Protein AF-A0A3D1XNF4-F1 (afdb_monomer)

Secondary structure (DSSP, 8-state):
--HHHHHHS-HHHHHHHHHHTT-TT-TT--HHHHHHHHHHHHHHHTT----

Solvent-accessible surface area (backbone atoms only — not comparable to full-atom values): 3193 Å² total; per-residue (Å²): 138,52,73,68,64,53,65,76,47,52,64,67,57,49,51,51,50,29,55,76,70,64,50,80,80,58,86,84,53,51,65,67,58,46,46,50,53,47,50,49,60,50,33,59,73,70,68,56,73,86,124

Structure (mmCIF, N/CA/C/O backbone):
data_AF-A0A3D1XNF4-F1
#
_entry.id   AF-A0A3D1XNF4-F1
#
loop_
_atom_site.group_PDB
_atom_site.id
_atom_site.type_symbol
_atom_site.label_atom_id
_atom_site.label_alt_id
_atom_site.label_comp_id
_atom_site.label_asym_id
_atom_site.label_entity_id
_atom_site.label_seq_id
_atom_site.pdbx_PDB_ins_code
_atom_site.Cartn_x
_atom_site.Cartn_y
_atom_site.Cartn_z
_atom_site.occupancy
_atom_site.B_iso_or_equiv
_atom_site.auth_seq_id
_atom_site.auth_comp_id
_atom_site.auth_asym_id
_atom_site.auth_atom_id
_atom_site.pdbx_PDB_model_num
ATOM 1 N N . MET A 1 1 ? 5.795 8.549 -4.446 1.00 66.12 1 MET A N 1
ATOM 2 C CA . MET A 1 1 ? 4.956 8.185 -3.285 1.00 66.12 1 MET A CA 1
ATOM 3 C C . MET A 1 1 ? 5.863 7.440 -2.344 1.00 66.12 1 MET A C 1
ATOM 5 O O . MET A 1 1 ? 6.251 6.322 -2.660 1.00 66.12 1 MET A O 1
ATOM 9 N N . ASN A 1 2 ? 6.279 8.100 -1.276 1.00 80.19 2 ASN A N 1
ATOM 10 C CA . ASN A 1 2 ? 7.354 7.623 -0.418 1.00 80.19 2 ASN A CA 1
ATOM 11 C C . ASN A 1 2 ? 6.789 6.895 0.803 1.00 80.19 2 ASN A C 1
ATOM 13 O O . ASN A 1 2 ? 5.608 7.018 1.136 1.00 80.19 2 ASN A O 1
ATOM 17 N N . ILE A 1 3 ? 7.640 6.134 1.492 1.00 86.00 3 ILE A N 1
ATOM 18 C CA . ILE A 1 3 ? 7.232 5.341 2.657 1.00 86.00 3 ILE A CA 1
ATOM 19 C C . ILE A 1 3 ? 6.583 6.193 3.760 1.00 86.00 3 ILE A C 1
ATOM 21 O O . ILE A 1 3 ? 5.672 5.725 4.438 1.00 86.00 3 ILE A O 1
ATOM 25 N N . GLU A 1 4 ? 6.999 7.450 3.916 1.00 90.00 4 GLU A N 1
ATOM 26 C CA . GLU A 1 4 ? 6.416 8.387 4.882 1.00 90.00 4 GLU A CA 1
ATOM 27 C C . GLU A 1 4 ? 4.966 8.753 4.538 1.00 90.00 4 GLU A C 1
ATOM 29 O O . GLU A 1 4 ? 4.104 8.736 5.417 1.00 90.00 4 GLU A O 1
ATOM 34 N N . GLU A 1 5 ? 4.661 8.970 3.255 1.00 90.56 5 GLU A N 1
ATOM 35 C CA . GLU A 1 5 ? 3.293 9.224 2.785 1.00 90.56 5 GLU A CA 1
ATOM 36 C C . GLU A 1 5 ? 2.394 7.995 2.955 1.00 90.56 5 GLU A C 1
ATOM 38 O O . GLU A 1 5 ? 1.204 8.115 3.229 1.00 90.56 5 GLU A O 1
ATOM 43 N N . LEU A 1 6 ? 2.941 6.788 2.797 1.00 92.75 6 LEU A N 1
ATOM 44 C CA . LEU A 1 6 ? 2.187 5.552 3.008 1.00 92.75 6 LEU A CA 1
ATOM 45 C C . LEU A 1 6 ? 1.954 5.277 4.502 1.00 92.75 6 LEU A C 1
ATOM 47 O O . LEU A 1 6 ? 0.899 4.775 4.889 1.00 92.75 6 LEU A O 1
ATOM 51 N N . LYS A 1 7 ? 2.905 5.644 5.367 1.00 92.38 7 LYS A N 1
ATOM 52 C CA . LYS A 1 7 ? 2.769 5.515 6.825 1.00 92.38 7 LYS A CA 1
ATOM 53 C C . LYS A 1 7 ? 1.703 6.448 7.400 1.00 92.38 7 LYS A C 1
ATOM 55 O O . LYS A 1 7 ? 1.015 6.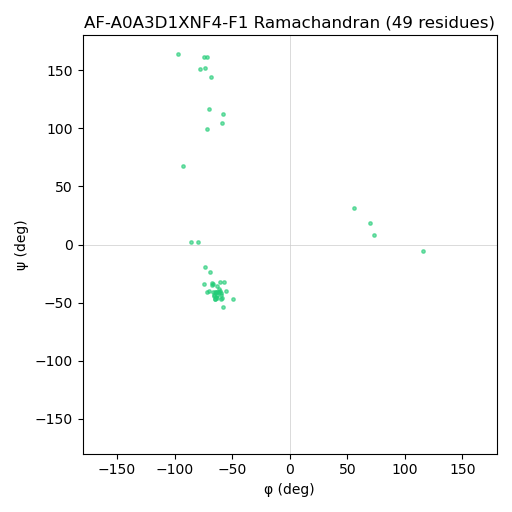036 8.340 1.00 92.38 7 LYS A O 1
ATOM 60 N N . SER A 1 8 ? 1.529 7.648 6.847 1.00 95.19 8 SER A N 1
ATOM 61 C CA . SER A 1 8 ? 0.499 8.597 7.298 1.00 95.19 8 SER A CA 1
ATOM 62 C C . SER A 1 8 ? -0.924 8.199 6.884 1.00 95.19 8 SER A C 1
ATOM 64 O O . SER A 1 8 ? -1.883 8.620 7.526 1.00 95.19 8 SER A O 1
ATOM 66 N N . LYS A 1 9 ? -1.074 7.330 5.877 1.00 94.75 9 LYS A N 1
ATOM 67 C CA . LYS A 1 9 ? -2.374 6.837 5.404 1.00 94.75 9 LYS A CA 1
ATOM 68 C C . LYS A 1 9 ? -3.027 5.830 6.339 1.00 94.75 9 LYS A C 1
ATOM 70 O O . LYS A 1 9 ? -2.376 5.073 7.065 1.00 94.75 9 LYS A O 1
ATOM 75 N N . THR A 1 10 ? -4.349 5.788 6.300 1.00 95.56 10 THR A N 1
ATOM 76 C CA . THR A 1 10 ? -5.154 4.773 6.985 1.00 95.56 10 THR A CA 1
ATOM 77 C C . THR A 1 10 ? -5.086 3.423 6.263 1.00 95.56 10 THR A C 1
ATOM 79 O O . THR A 1 10 ? -4.749 3.345 5.082 1.00 95.56 10 THR A O 1
ATOM 82 N N . ILE A 1 11 ? -5.439 2.336 6.961 1.00 93.69 11 ILE A N 1
ATOM 83 C CA . ILE A 1 11 ? -5.560 1.001 6.343 1.00 93.69 11 ILE A CA 1
ATOM 84 C C . ILE A 1 11 ? -6.525 1.026 5.151 1.00 93.69 11 ILE A C 1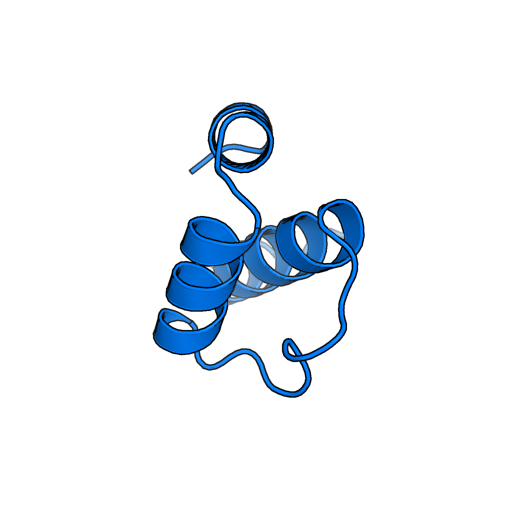
ATOM 86 O O . ILE A 1 11 ? -6.231 0.418 4.124 1.00 93.69 11 ILE A O 1
ATOM 90 N N . SER A 1 12 ? -7.643 1.748 5.258 1.00 94.38 12 SER A N 1
ATOM 91 C CA . SER A 1 12 ? -8.638 1.845 4.187 1.00 94.38 12 SER A CA 1
ATOM 92 C C . SER A 1 12 ? -8.071 2.523 2.940 1.00 94.38 12 SER A C 1
ATOM 94 O O . SER A 1 12 ? -8.231 2.010 1.837 1.00 94.38 12 SER A O 1
ATOM 96 N N . GLU A 1 13 ? -7.342 3.631 3.104 1.00 95.25 13 GLU A N 1
ATOM 97 C CA . GLU A 1 13 ? -6.669 4.303 1.985 1.00 95.25 13 GLU A CA 1
ATOM 98 C C . GLU A 1 13 ? -5.598 3.421 1.344 1.00 95.25 13 GLU A C 1
ATOM 100 O O . GLU A 1 13 ? -5.525 3.341 0.121 1.00 95.25 13 GLU A O 1
ATOM 105 N N . LEU A 1 14 ? -4.784 2.737 2.154 1.00 94.88 14 LEU A N 1
ATOM 106 C CA . LEU A 1 14 ? -3.775 1.805 1.650 1.00 94.88 14 LEU A CA 1
ATOM 107 C C . LEU A 1 14 ? -4.427 0.655 0.878 1.00 94.88 14 LEU A C 1
ATOM 109 O O . LEU A 1 14 ? -3.956 0.293 -0.193 1.00 94.88 14 LEU A O 1
ATOM 113 N N . THR A 1 15 ? -5.544 0.124 1.372 1.00 94.50 15 THR A N 1
ATOM 114 C CA . THR A 1 15 ? -6.298 -0.937 0.690 1.00 94.50 15 THR A CA 1
ATOM 115 C C . THR A 1 15 ? -6.840 -0.457 -0.656 1.00 94.50 15 THR A C 1
ATOM 117 O O . THR A 1 15 ? -6.749 -1.182 -1.643 1.00 94.50 15 THR A O 1
ATOM 120 N N . ASN A 1 16 ? -7.341 0.780 -0.729 1.00 95.06 16 ASN A N 1
ATOM 121 C CA . ASN A 1 16 ? -7.786 1.378 -1.989 1.00 95.06 16 ASN A CA 1
ATOM 122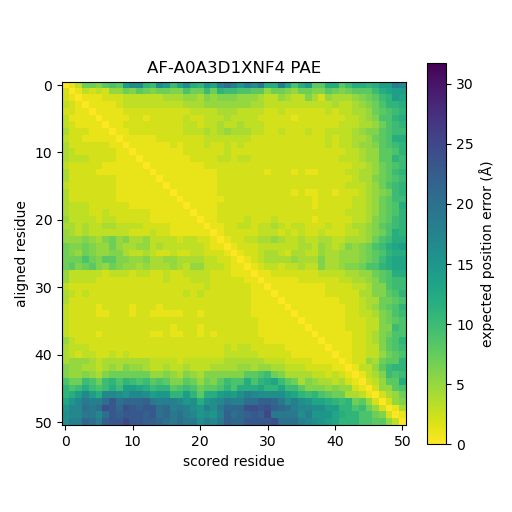 C C . ASN A 1 16 ? -6.626 1.528 -2.979 1.00 95.06 16 ASN A C 1
ATOM 124 O O . ASN A 1 16 ? -6.742 1.088 -4.118 1.00 95.06 16 ASN A O 1
ATOM 128 N N . ILE A 1 17 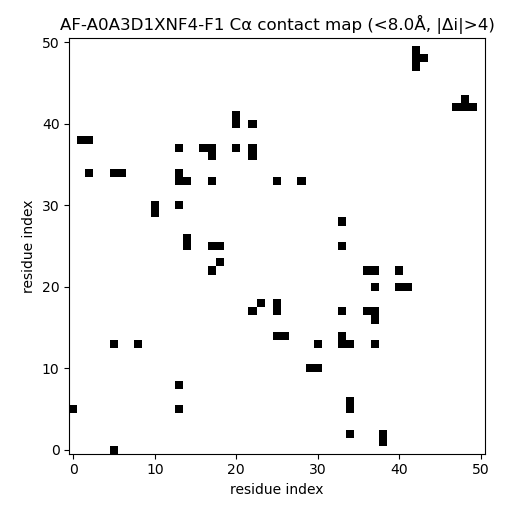? -5.477 2.040 -2.526 1.00 93.88 17 ILE A N 1
ATOM 129 C CA . ILE A 1 17 ? -4.275 2.151 -3.364 1.00 93.88 17 ILE A CA 1
ATOM 130 C C . ILE A 1 17 ? -3.831 0.772 -3.862 1.00 93.88 17 ILE A C 1
ATOM 132 O O . ILE A 1 17 ? -3.503 0.617 -5.035 1.00 93.88 17 ILE A O 1
ATOM 136 N N . ALA A 1 18 ? -3.834 -0.242 -2.997 1.00 93.75 18 ALA A N 1
ATOM 137 C CA . ALA A 1 18 ? -3.482 -1.603 -3.381 1.00 93.75 18 ALA A CA 1
ATOM 138 C C . ALA A 1 18 ? -4.439 -2.170 -4.440 1.00 93.75 18 ALA A C 1
ATOM 140 O O . ALA A 1 18 ? -3.993 -2.837 -5.373 1.00 93.75 18 ALA A O 1
ATOM 141 N N . LYS A 1 19 ? -5.735 -1.857 -4.339 1.00 93.88 19 LYS A N 1
ATOM 142 C CA . LYS A 1 19 ? -6.745 -2.225 -5.336 1.00 93.88 19 LYS A CA 1
ATOM 143 C C . LYS A 1 19 ? -6.513 -1.521 -6.676 1.00 93.88 19 LYS A C 1
ATOM 145 O O . LYS A 1 19 ? -6.562 -2.182 -7.711 1.00 93.88 19 LYS A O 1
ATOM 150 N N . ASP A 1 20 ? -6.205 -0.224 -6.664 1.00 92.94 20 ASP A N 1
ATOM 151 C CA . ASP A 1 20 ? -5.876 0.550 -7.872 1.00 92.94 20 ASP A CA 1
ATOM 152 C C . ASP A 1 20 ? -4.605 0.030 -8.558 1.00 92.94 20 ASP A C 1
ATOM 154 O O . ASP A 1 20 ? -4.521 -0.028 -9.786 1.00 92.94 20 ASP A O 1
ATOM 158 N N . LEU A 1 21 ? -3.633 -0.420 -7.762 1.00 91.50 21 LEU A N 1
ATOM 159 C CA . LEU A 1 21 ? -2.413 -1.078 -8.232 1.00 91.50 21 LEU A CA 1
ATOM 160 C C . LEU A 1 21 ? -2.617 -2.560 -8.593 1.00 91.50 21 LEU A C 1
ATOM 162 O O . LEU A 1 21 ? -1.660 -3.218 -8.992 1.00 91.50 21 LEU A O 1
ATOM 166 N N . LYS A 1 22 ? -3.845 -3.089 -8.488 1.00 91.56 22 LYS A N 1
ATOM 167 C CA . LYS A 1 22 ? -4.206 -4.491 -8.766 1.00 91.56 22 LYS A CA 1
ATOM 168 C C . LYS A 1 22 ? -3.396 -5.521 -7.960 1.00 91.56 22 LYS A C 1
ATOM 170 O O . LYS A 1 22 ? -3.178 -6.641 -8.420 1.00 91.56 22 LYS A O 1
ATOM 175 N N . ILE A 1 23 ? -2.980 -5.168 -6.745 1.00 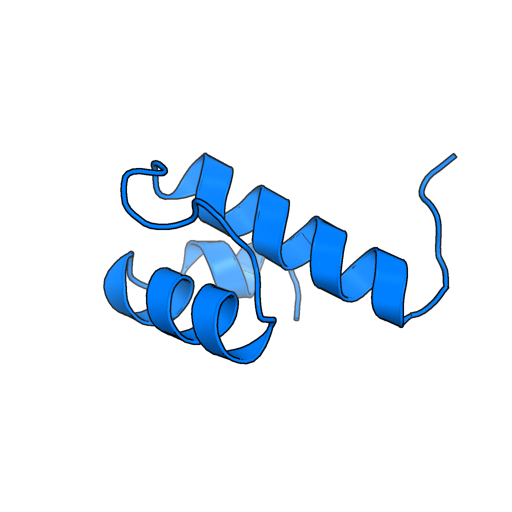91.44 23 ILE A N 1
ATOM 176 C CA . ILE A 1 23 ? -2.250 -6.061 -5.840 1.00 91.44 23 ILE A CA 1
ATOM 177 C C . ILE A 1 23 ? -3.206 -7.147 -5.341 1.00 91.44 23 ILE A C 1
ATOM 179 O O . ILE A 1 23 ? -4.17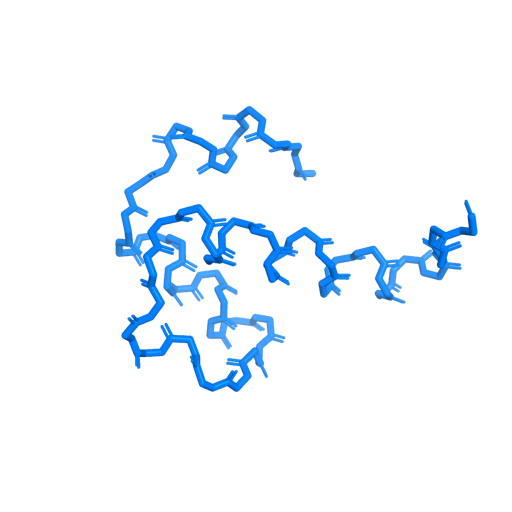7 -6.867 -4.645 1.00 91.44 23 ILE A O 1
ATOM 183 N N . GLN A 1 24 ? -2.940 -8.408 -5.665 1.00 90.44 24 GLN A N 1
ATOM 184 C CA . GLN A 1 24 ? -3.782 -9.511 -5.202 1.00 90.44 24 GLN A CA 1
ATOM 185 C C . GLN A 1 24 ? -3.485 -9.873 -3.742 1.00 90.44 24 GLN A C 1
ATOM 187 O O . GLN A 1 24 ? -2.369 -9.703 -3.247 1.00 90.44 24 GLN A O 1
ATOM 192 N N . GLY A 1 25 ? -4.498 -10.380 -3.035 1.00 88.69 25 GLY A N 1
ATOM 193 C CA . GLY A 1 25 ? -4.345 -10.827 -1.647 1.00 88.69 25 GLY A CA 1
ATOM 194 C C . GLY A 1 25 ? -4.108 -9.702 -0.633 1.00 88.69 25 GLY A C 1
ATOM 195 O O . GLY A 1 25 ? -3.639 -9.978 0.464 1.00 88.69 25 GLY A O 1
ATOM 196 N N . HIS A 1 26 ? -4.427 -8.443 -0.964 1.00 89.31 26 HIS A N 1
ATOM 197 C CA . HIS A 1 26 ? -4.301 -7.324 -0.020 1.00 89.31 26 HIS A CA 1
ATOM 198 C C . HIS A 1 26 ? -5.325 -7.385 1.132 1.00 89.31 26 HIS A C 1
ATOM 200 O O . HIS A 1 26 ? -5.113 -6.806 2.197 1.00 89.31 26 HIS A O 1
ATOM 206 N N . SER A 1 27 ? -6.453 -8.073 0.924 1.00 82.81 27 SER A N 1
ATOM 207 C CA . SER A 1 27 ? -7.551 -8.190 1.885 1.00 82.81 27 SER A CA 1
ATOM 208 C C . SER A 1 27 ? -7.139 -9.096 3.045 1.00 82.81 27 SER A C 1
ATOM 210 O O . SER A 1 27 ? -7.157 -10.314 2.917 1.00 82.81 27 SER A O 1
ATOM 212 N N . GLY A 1 28 ? -6.742 -8.492 4.166 1.00 88.50 28 GLY A N 1
ATOM 213 C CA . GLY A 1 28 ? -6.256 -9.195 5.360 1.00 88.50 28 GLY A CA 1
ATOM 214 C C . GLY A 1 28 ? -4.793 -8.911 5.704 1.00 88.50 28 GLY A C 1
ATOM 215 O O . GLY A 1 28 ? -4.328 -9.326 6.764 1.00 88.50 28 GLY A O 1
ATOM 216 N N . LEU A 1 29 ? -4.076 -8.168 4.856 1.00 92.44 29 LEU A N 1
ATOM 217 C CA . LEU A 1 29 ? -2.730 -7.700 5.172 1.00 92.44 29 LEU A CA 1
ATOM 218 C C . LEU A 1 29 ? -2.759 -6.665 6.298 1.00 92.44 29 LEU A C 1
ATOM 220 O O . LEU A 1 29 ? -3.658 -5.823 6.383 1.00 92.44 29 LEU A O 1
ATOM 224 N N . ARG A 1 30 ? -1.736 -6.692 7.157 1.00 94.56 30 ARG A N 1
ATOM 225 C CA . ARG A 1 30 ? -1.537 -5.632 8.149 1.00 94.56 30 ARG A CA 1
ATOM 226 C C . ARG A 1 30 ? -1.058 -4.370 7.445 1.00 94.56 30 ARG A C 1
ATOM 228 O O . ARG A 1 30 ? -0.522 -4.420 6.341 1.00 94.56 30 ARG A O 1
ATOM 235 N N . LYS A 1 31 ? -1.191 -3.224 8.118 1.00 93.81 31 LYS A N 1
ATOM 236 C CA . LYS A 1 31 ? -0.798 -1.916 7.571 1.00 93.81 31 LYS A CA 1
ATOM 237 C C . LYS A 1 31 ? 0.613 -1.932 6.971 1.00 93.81 31 LYS A C 1
ATOM 239 O O . LYS A 1 31 ? 0.803 -1.450 5.864 1.00 93.81 31 LYS A O 1
ATOM 244 N N . GLN A 1 32 ? 1.582 -2.501 7.687 1.00 93.75 32 GLN A N 1
ATOM 245 C CA . GLN A 1 32 ? 2.973 -2.559 7.238 1.00 93.75 32 GLN A CA 1
ATOM 246 C C . GLN A 1 32 ? 3.153 -3.426 5.983 1.00 93.75 32 GLN A C 1
ATOM 248 O O . GLN A 1 32 ? 3.825 -2.990 5.052 1.00 93.75 32 GLN A O 1
ATOM 253 N N . ASP A 1 33 ? 2.505 -4.591 5.924 1.00 93.69 33 ASP A N 1
ATOM 254 C CA . ASP A 1 33 ? 2.548 -5.479 4.754 1.00 93.69 33 ASP A CA 1
ATOM 255 C C . ASP A 1 33 ? 1.917 -4.808 3.525 1.00 93.69 33 ASP A C 1
ATOM 257 O O . ASP A 1 33 ? 2.457 -4.868 2.423 1.00 93.69 33 ASP A O 1
ATOM 261 N N . LEU A 1 34 ? 0.800 -4.100 3.727 1.00 94.19 34 LEU A N 1
ATOM 262 C CA . LEU A 1 34 ? 0.130 -3.300 2.700 1.00 94.19 34 LEU A CA 1
ATOM 263 C C . LEU A 1 34 ? 1.046 -2.201 2.153 1.00 94.19 34 LEU A C 1
ATOM 265 O O . LEU A 1 34 ? 1.162 -2.052 0.940 1.00 94.19 34 LEU A O 1
ATOM 269 N N . ILE A 1 35 ? 1.728 -1.461 3.033 1.00 94.19 35 ILE A N 1
ATOM 270 C CA . ILE A 1 35 ? 2.698 -0.429 2.640 1.00 94.19 35 ILE A CA 1
ATOM 271 C C . ILE A 1 35 ? 3.812 -1.042 1.790 1.00 94.19 35 ILE A C 1
ATOM 273 O O . ILE A 1 35 ? 4.153 -0.478 0.753 1.00 94.19 35 ILE A O 1
ATOM 277 N N . PHE A 1 36 ? 4.355 -2.188 2.207 1.00 93.00 36 PHE A N 1
ATOM 278 C CA . PHE A 1 36 ? 5.458 -2.837 1.503 1.00 93.00 36 PHE A CA 1
ATOM 279 C C . PHE A 1 36 ? 5.040 -3.307 0.108 1.00 93.00 36 PHE A C 1
ATOM 281 O O . PHE A 1 36 ? 5.696 -2.964 -0.869 1.00 93.00 36 PHE A O 1
ATOM 288 N N . ARG A 1 37 ? 3.888 -3.978 -0.006 1.00 92.75 37 ARG A N 1
ATOM 289 C CA . ARG A 1 37 ? 3.329 -4.414 -1.296 1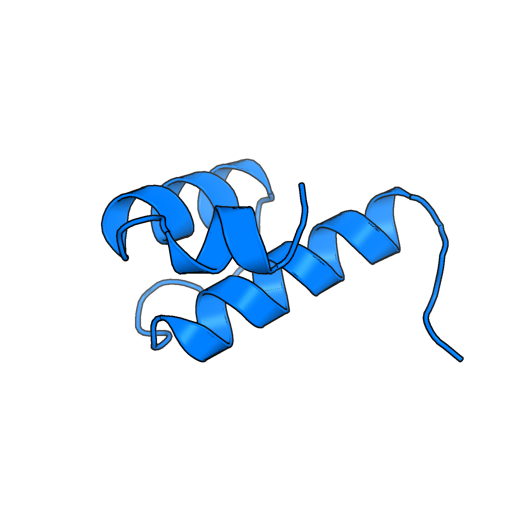.00 92.75 37 ARG A CA 1
ATOM 290 C C . ARG A 1 37 ? 3.044 -3.244 -2.237 1.00 92.75 37 ARG A C 1
ATOM 292 O O . ARG A 1 37 ? 3.288 -3.345 -3.433 1.00 92.75 37 ARG A O 1
ATOM 299 N N . ILE A 1 38 ? 2.530 -2.128 -1.714 1.00 93.06 38 ILE A N 1
ATOM 300 C CA . ILE A 1 38 ? 2.293 -0.910 -2.506 1.00 93.06 38 ILE A CA 1
ATOM 301 C C . ILE A 1 38 ? 3.614 -0.317 -3.003 1.00 93.06 38 ILE A C 1
ATOM 303 O O . ILE A 1 38 ? 3.685 0.142 -4.143 1.00 93.06 38 ILE A O 1
ATOM 307 N N . LEU A 1 39 ? 4.645 -0.309 -2.157 1.00 91.75 39 LEU A N 1
ATOM 308 C CA . LEU A 1 39 ? 5.972 0.182 -2.515 1.00 91.75 39 LEU A CA 1
ATOM 309 C C . LEU A 1 39 ? 6.608 -0.700 -3.603 1.00 91.75 39 LEU A C 1
ATOM 311 O O . LEU A 1 39 ? 7.086 -0.179 -4.607 1.00 91.75 39 LEU A O 1
ATOM 315 N N . GLU A 1 40 ? 6.548 -2.019 -3.430 1.00 89.38 40 GLU A N 1
ATOM 316 C CA . GLU A 1 40 ? 7.041 -3.033 -4.368 1.00 89.38 40 GLU A CA 1
ATOM 317 C C . GLU A 1 40 ? 6.364 -2.896 -5.738 1.00 89.38 40 GLU A C 1
ATOM 319 O O . GLU A 1 40 ? 7.042 -2.654 -6.732 1.00 89.38 40 GLU A O 1
ATOM 324 N N . ALA A 1 41 ? 5.027 -2.884 -5.781 1.00 89.56 41 ALA A N 1
ATOM 325 C CA . ALA A 1 41 ? 4.262 -2.752 -7.023 1.00 89.56 41 ALA A CA 1
ATOM 326 C C . ALA A 1 41 ? 4.537 -1.436 -7.775 1.00 89.56 41 ALA A C 1
ATOM 328 O O . ALA A 1 41 ? 4.472 -1.386 -9.005 1.00 89.56 41 ALA A O 1
ATOM 329 N N . LYS A 1 42 ? 4.835 -0.344 -7.058 1.00 84.19 42 LYS A N 1
ATOM 330 C CA . LYS A 1 42 ? 5.259 0.914 -7.693 1.00 84.19 42 LYS A CA 1
ATOM 331 C C . LYS A 1 42 ? 6.669 0.825 -8.257 1.00 84.19 42 LYS A C 1
ATOM 333 O O . LYS A 1 42 ? 6.910 1.322 -9.349 1.00 84.19 42 LYS A O 1
ATOM 338 N N . THR A 1 43 ? 7.566 0.181 -7.525 1.00 83.44 43 THR A N 1
ATOM 339 C CA . THR A 1 43 ? 8.969 0.055 -7.910 1.00 83.44 43 THR A CA 1
ATOM 340 C C . THR A 1 43 ? 9.140 -0.872 -9.121 1.00 83.44 43 THR A C 1
ATOM 342 O O . THR A 1 43 ? 9.874 -0.534 -10.047 1.00 83.44 43 THR A O 1
ATOM 345 N N . GLU A 1 44 ? 8.385 -1.975 -9.183 1.00 79.44 44 GLU A N 1
ATOM 346 C CA . GLU A 1 44 ? 8.316 -2.845 -10.367 1.00 79.44 44 GLU 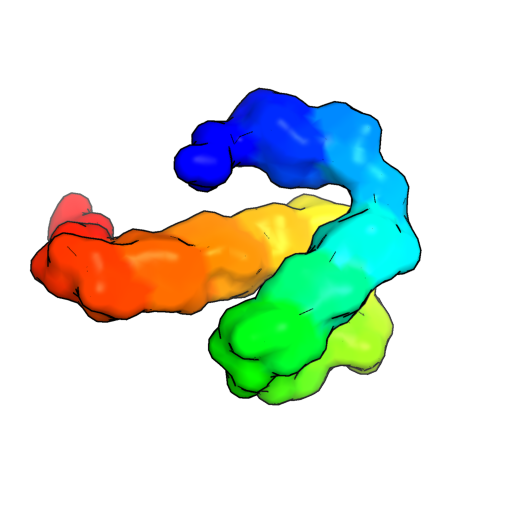A CA 1
ATOM 347 C C . GLU A 1 44 ? 7.817 -2.088 -11.602 1.00 79.44 44 GLU A C 1
ATOM 349 O O . GLU A 1 44 ? 8.357 -2.246 -12.697 1.00 79.44 44 GLU A O 1
ATOM 354 N N . LYS A 1 45 ? 6.803 -1.231 -11.429 1.00 71.50 45 LYS A N 1
ATOM 355 C CA . LYS A 1 45 ? 6.237 -0.434 -12.523 1.00 71.50 45 LYS A CA 1
ATOM 356 C C . LYS A 1 45 ? 7.213 0.619 -13.056 1.00 71.50 45 LYS A C 1
ATOM 358 O O . LYS A 1 45 ? 7.195 0.893 -14.254 1.00 71.50 45 LYS A O 1
ATOM 363 N N . ASP A 1 46 ? 8.061 1.167 -12.190 1.00 67.12 46 ASP A N 1
ATOM 364 C CA . ASP A 1 46 ? 9.093 2.143 -12.557 1.00 67.12 46 ASP A CA 1
ATOM 365 C C . ASP A 1 46 ? 10.403 1.475 -13.041 1.00 67.12 46 ASP A C 1
ATOM 367 O O . ASP A 1 46 ? 11.359 2.166 -13.388 1.00 67.12 4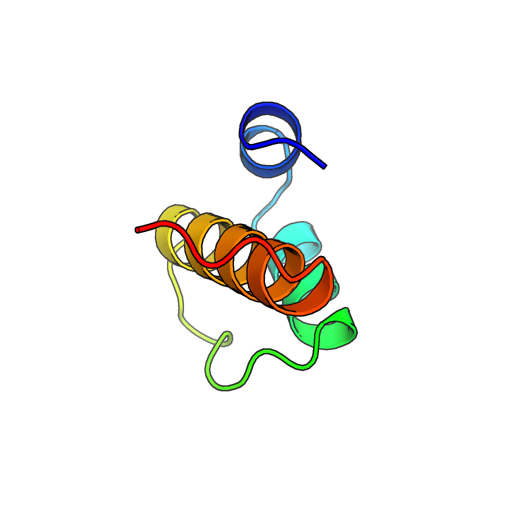6 ASP A O 1
ATOM 371 N N . GLY A 1 47 ? 10.454 0.136 -13.118 1.00 63.12 47 GLY A N 1
ATOM 372 C CA . GLY A 1 47 ? 11.586 -0.622 -13.670 1.00 63.12 47 GLY A CA 1
ATOM 373 C C . GLY A 1 47 ? 12.832 -0.665 -12.778 1.00 63.12 47 GLY A C 1
ATOM 374 O O . GLY A 1 47 ? 13.876 -1.161 -13.199 1.00 63.12 47 GLY A O 1
ATOM 375 N N . LEU A 1 48 ? 12.737 -0.171 -11.544 1.00 57.28 48 LEU A N 1
ATOM 376 C CA . LEU A 1 48 ? 13.828 -0.135 -10.573 1.00 57.28 48 LEU A CA 1
ATOM 377 C C . LEU A 1 48 ? 13.775 -1.385 -9.694 1.00 57.28 48 LEU A C 1
ATOM 379 O O . LEU A 1 48 ? 13.477 -1.306 -8.514 1.00 57.28 48 LEU A O 1
ATOM 383 N N . MET A 1 49 ? 14.040 -2.566 -10.249 1.00 53.19 49 MET A N 1
ATOM 384 C CA . MET A 1 49 ? 14.195 -3.760 -9.411 1.00 53.19 49 MET A CA 1
ATOM 385 C C . MET A 1 49 ? 15.323 -3.517 -8.397 1.00 53.19 49 MET A C 1
ATOM 387 O O . MET A 1 49 ? 16.481 -3.361 -8.783 1.00 53.19 49 MET A O 1
ATOM 391 N N . PHE A 1 50 ? 14.962 -3.432 -7.112 1.00 52.91 50 PHE A N 1
ATOM 392 C CA . PHE A 1 50 ? 15.902 -3.377 -5.995 1.00 52.91 50 PHE A CA 1
ATOM 393 C C . PHE A 1 50 ? 16.770 -4.642 -6.044 1.00 52.91 50 PHE A C 1
ATOM 395 O O . PHE A 1 50 ? 16.287 -5.735 -5.747 1.00 52.91 50 PHE A O 1
ATOM 402 N N . GLY A 1 51 ? 18.019 -4.481 -6.485 1.00 47.97 51 GLY A N 1
ATOM 403 C CA . GLY A 1 51 ? 19.103 -5.448 -6.302 1.00 47.97 51 GLY A CA 1
ATOM 404 C C . GLY A 1 51 ? 19.826 -5.224 -4.985 1.00 47.97 51 GLY A C 1
ATOM 405 O O . GLY A 1 51 ? 19.813 -4.070 -4.496 1.00 47.97 51 GLY A O 1
#

Mean predicted aligned error: 4.73 Å

Radius of gyration: 10.34 Å; Cα contacts (8 Å, |Δi|>4): 37; chains: 1; bounding box: 28×20×22 Å

Nearest PDB structures (foldseek):
  2a8v-assembly2_B  TM=8.861E-01  e=5.019E-02  unclassified
  8q3q-assembly1_a  TM=9.258E-01  e=1.053E-01  Escherichia coli
  1a62-assembly1_A  TM=8.913E-01  e=1.835E-01  Escherichia coli BL21(DE3)
  7x2r-assembly1_D  TM=9.203E-01  e=2.076E-01  Escherichia coli 'BL21-Gold(DE3)pLysS AG'

pLDDT: mean 86.4, std 12.4, range [47.97, 95.56]

Sequence (51 aa):
MNIEELKSKTISELTNIAKDLKIQGHSGLRKQDLIFRILEAKTEKDGLMFG

Foldseek 3Di:
DDLVVLVVDDLVVLLVLCVVLVPPPSVPDDSVRSSVSSVVSVCVVVVNPDD